Protein AF-A0A2V9QGT8-F1 (afdb_monomer_lite)

Sequence (60 aa):
MRLVIVDPKTHIALWNITEYVRGAIQLGNRDKNFDRAMGTVVARLKSLASAGPTSRNTAN

Structure (mmCIF, N/CA/C/O backbone):
data_AF-A0A2V9QGT8-F1
#
_entry.id   AF-A0A2V9QGT8-F1
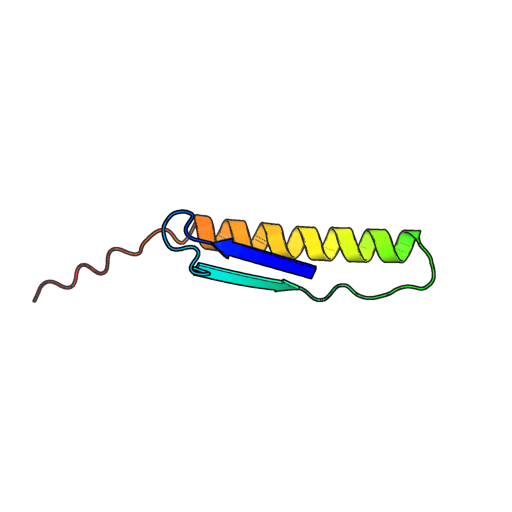#
loop_
_atom_site.group_PDB
_atom_site.id
_atom_site.type_symbol
_atom_site.label_atom_id
_atom_site.label_alt_id
_atom_site.label_comp_id
_atom_site.label_asym_id
_atom_site.label_entity_id
_atom_site.label_seq_id
_atom_site.pdbx_PDB_ins_code
_atom_site.Cartn_x
_atom_site.Cartn_y
_atom_site.Cartn_z
_atom_site.occupancy
_atom_site.B_iso_or_equiv
_atom_site.auth_seq_id
_atom_site.auth_comp_id
_atom_site.auth_asym_id
_atom_site.auth_atom_id
_atom_site.pdbx_PDB_model_num
ATOM 1 N N . MET A 1 1 ? 8.376 -7.802 -2.534 1.00 87.44 1 MET A N 1
ATOM 2 C CA . MET A 1 1 ? 8.459 -6.943 -1.331 1.00 87.44 1 MET A CA 1
ATOM 3 C C . MET A 1 1 ? 7.166 -7.086 -0.542 1.00 87.44 1 MET A C 1
ATOM 5 O O . MET A 1 1 ? 6.125 -7.293 -1.159 1.00 87.44 1 MET A O 1
ATOM 9 N N . ARG A 1 2 ? 7.221 -7.009 0.792 1.00 92.56 2 ARG A N 1
ATOM 10 C CA . ARG A 1 2 ? 6.049 -7.179 1.659 1.00 92.56 2 ARG A CA 1
ATOM 11 C C . ARG A 1 2 ? 6.044 -6.138 2.777 1.00 92.56 2 ARG A C 1
ATOM 13 O O . ARG A 1 2 ? 7.064 -5.965 3.435 1.00 92.56 2 ARG A O 1
ATOM 20 N N . LEU A 1 3 ? 4.894 -5.504 2.994 1.00 93.25 3 LEU A N 1
ATOM 21 C CA . LEU A 1 3 ? 4.596 -4.636 4.133 1.00 93.25 3 LEU A CA 1
ATOM 22 C C . LEU A 1 3 ? 3.404 -5.226 4.893 1.00 93.25 3 LEU A C 1
ATOM 24 O O . LEU A 1 3 ? 2.380 -5.538 4.286 1.00 93.25 3 LEU A O 1
ATOM 28 N N . VAL A 1 4 ? 3.529 -5.366 6.211 1.00 94.06 4 VAL A N 1
ATOM 29 C CA . VAL A 1 4 ? 2.453 -5.858 7.081 1.00 94.06 4 VAL A CA 1
ATOM 30 C C . VAL A 1 4 ? 2.184 -4.817 8.157 1.00 94.06 4 VAL A C 1
ATOM 32 O O . VAL A 1 4 ? 3.110 -4.386 8.838 1.00 94.06 4 VAL A O 1
ATOM 35 N N . ILE A 1 5 ? 0.922 -4.423 8.298 1.00 92.44 5 ILE A N 1
ATOM 36 C CA . ILE A 1 5 ? 0.450 -3.572 9.390 1.00 92.44 5 ILE A CA 1
ATOM 37 C C . ILE A 1 5 ? -0.145 -4.501 10.439 1.00 92.44 5 ILE A C 1
ATOM 39 O O . ILE A 1 5 ? -1.058 -5.271 10.132 1.00 92.44 5 ILE A O 1
ATOM 43 N N . VAL A 1 6 ? 0.383 -4.440 11.656 1.00 95.56 6 VAL A N 1
ATOM 44 C CA . VAL A 1 6 ? -0.036 -5.282 12.779 1.00 95.56 6 VAL A CA 1
ATOM 45 C C . VAL A 1 6 ? -0.599 -4.419 13.898 1.00 95.56 6 VAL A C 1
ATOM 47 O O . VAL A 1 6 ? -0.120 -3.307 14.122 1.00 95.56 6 VAL A O 1
ATOM 50 N N . ASP A 1 7 ? -1.600 -4.930 14.608 1.00 93.19 7 ASP A N 1
ATOM 51 C CA . ASP A 1 7 ? -1.989 -4.355 15.894 1.00 93.19 7 ASP A CA 1
ATOM 52 C C . ASP A 1 7 ? -0.906 -4.688 16.937 1.00 93.19 7 ASP A C 1
ATOM 54 O O . ASP A 1 7 ? -0.660 -5.872 17.180 1.00 93.19 7 ASP A O 1
ATOM 58 N N . PRO A 1 8 ? -0.255 -3.700 17.577 1.00 93.94 8 PRO A N 1
ATOM 59 C CA . PRO A 1 8 ? 0.809 -3.965 18.544 1.00 93.94 8 PRO A CA 1
ATOM 60 C C . PRO A 1 8 ? 0.330 -4.720 19.792 1.00 93.94 8 PRO A C 1
ATOM 62 O O . PRO A 1 8 ? 1.143 -5.345 20.468 1.00 93.94 8 PRO A O 1
ATOM 65 N N . LYS A 1 9 ? -0.969 -4.677 20.125 1.00 95.50 9 LYS A N 1
ATOM 66 C CA . LYS A 1 9 ? -1.496 -5.345 21.322 1.00 95.50 9 LYS A CA 1
ATOM 67 C C . LYS A 1 9 ? -1.739 -6.833 21.085 1.00 95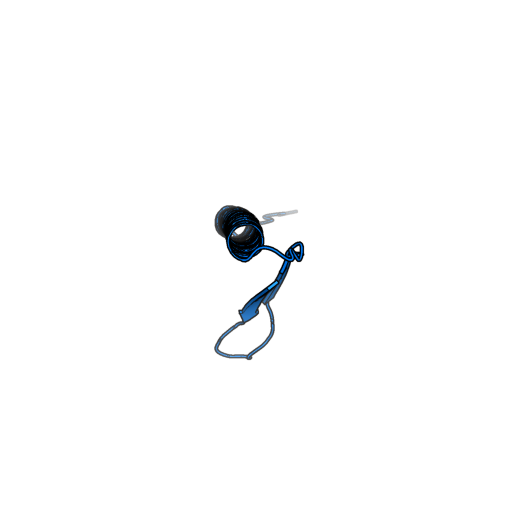.50 9 LYS A C 1
ATOM 69 O O . LYS A 1 9 ? -1.321 -7.665 21.887 1.00 95.50 9 LYS A O 1
ATOM 74 N N . THR A 1 10 ? -2.425 -7.171 20.000 1.00 96.94 10 THR A N 1
ATOM 75 C CA . THR A 1 10 ? -2.801 -8.558 19.683 1.00 96.94 10 THR A CA 1
ATOM 76 C C . THR A 1 10 ? -1.823 -9.255 18.740 1.00 96.94 10 THR A C 1
ATOM 78 O O . THR A 1 10 ? -1.905 -10.469 18.581 1.00 96.94 10 THR A O 1
ATOM 81 N N . HIS A 1 11 ? -0.897 -8.513 18.124 1.00 93.38 11 HIS A N 1
ATOM 82 C CA . HIS A 1 11 ? 0.004 -8.978 17.061 1.00 93.38 11 HIS A CA 1
ATOM 83 C C . HIS A 1 11 ? -0.725 -9.533 15.823 1.00 93.38 11 HIS A C 1
ATOM 85 O O . HIS A 1 11 ? -0.126 -10.211 14.987 1.00 93.38 11 HIS A O 1
ATOM 91 N N . ILE A 1 12 ? -2.017 -9.227 15.671 1.00 95.75 12 ILE A N 1
ATOM 92 C CA . ILE A 1 12 ? -2.816 -9.642 14.518 1.00 95.75 12 ILE A CA 1
ATOM 93 C C . ILE A 1 12 ? -2.479 -8.746 13.323 1.00 95.75 12 ILE A C 1
ATOM 95 O O . ILE A 1 12 ? -2.402 -7.522 13.440 1.00 95.75 12 ILE A O 1
ATOM 99 N N . ALA A 1 13 ? -2.298 -9.361 12.153 1.00 93.50 13 ALA A N 1
ATOM 100 C CA . ALA A 1 13 ? -2.118 -8.640 10.900 1.00 93.50 13 ALA A CA 1
ATOM 101 C C . ALA A 1 13 ? -3.444 -8.009 10.455 1.00 93.50 13 ALA A C 1
ATOM 103 O O . ALA A 1 13 ? -4.398 -8.714 10.134 1.00 93.50 13 ALA A O 1
ATOM 104 N N . LEU A 1 14 ? -3.481 -6.680 10.414 1.00 92.50 14 LEU A N 1
ATOM 105 C CA . LEU A 1 14 ? -4.645 -5.902 9.994 1.00 92.50 14 LEU A CA 1
ATOM 106 C C . LEU A 1 14 ? -4.666 -5.716 8.473 1.00 92.50 14 LEU A C 1
ATOM 108 O O . LEU A 1 14 ? -5.702 -5.868 7.833 1.00 92.50 14 LEU A O 1
ATOM 112 N N . TRP A 1 15 ? -3.500 -5.439 7.884 1.00 92.12 15 TRP A N 1
ATOM 113 C CA . TRP A 1 15 ? -3.334 -5.313 6.436 1.00 92.12 15 TRP A CA 1
ATOM 114 C C . TRP A 1 15 ? -2.019 -5.928 5.977 1.00 92.12 15 TRP A C 1
ATOM 116 O O . TRP A 1 15 ? -0.993 -5.844 6.655 1.00 92.12 15 TRP A O 1
ATOM 126 N N . ASN A 1 16 ? -2.040 -6.510 4.781 1.00 93.69 16 ASN A N 1
ATOM 127 C CA . ASN A 1 16 ? -0.866 -7.076 4.131 1.00 93.69 16 ASN A CA 1
ATOM 128 C C . ASN A 1 16 ? -0.782 -6.542 2.699 1.00 93.69 16 ASN A C 1
ATOM 130 O O . ASN A 1 16 ? -1.661 -6.806 1.880 1.00 93.69 16 ASN A O 1
ATOM 134 N N . ILE A 1 17 ? 0.277 -5.794 2.398 1.00 92.62 17 ILE A N 1
ATOM 135 C CA . ILE A 1 17 ? 0.551 -5.258 1.066 1.00 92.62 17 ILE A CA 1
ATOM 136 C C . ILE A 1 17 ? 1.733 -6.033 0.496 1.00 92.62 17 ILE A C 1
ATOM 138 O O . ILE A 1 17 ? 2.868 -5.917 0.964 1.00 92.62 17 ILE A O 1
ATOM 142 N N . THR A 1 18 ? 1.459 -6.828 -0.534 1.00 92.88 18 THR A N 1
ATOM 143 C CA . THR A 1 18 ? 2.486 -7.550 -1.289 1.00 92.88 18 THR A CA 1
ATOM 144 C C . THR A 1 18 ? 2.643 -6.896 -2.650 1.00 92.88 18 THR A C 1
ATOM 146 O O . THR A 1 18 ? 1.663 -6.710 -3.366 1.00 92.88 18 THR A O 1
ATOM 149 N N . GLU A 1 19 ? 3.878 -6.537 -2.991 1.00 92.12 19 GLU A N 1
ATOM 150 C CA . GLU A 1 19 ? 4.207 -5.924 -4.274 1.00 92.12 19 GLU A CA 1
ATOM 151 C C . GLU A 1 19 ? 5.322 -6.709 -4.959 1.00 92.12 19 GLU A C 1
ATOM 153 O O . GLU A 1 19 ? 6.329 -7.092 -4.339 1.00 92.12 19 GLU A O 1
ATOM 158 N N . TYR A 1 20 ? 5.128 -6.958 -6.250 1.00 92.88 20 TYR A N 1
ATOM 159 C CA . TYR A 1 20 ? 6.104 -7.652 -7.068 1.00 92.88 20 TYR A CA 1
ATOM 160 C C . TYR A 1 20 ? 7.244 -6.697 -7.429 1.00 92.88 20 TYR A C 1
ATOM 162 O O . TYR A 1 20 ? 7.023 -5.607 -7.946 1.00 92.88 20 TYR A O 1
ATOM 170 N N . VAL A 1 21 ? 8.482 -7.121 -7.177 1.00 90.25 21 VAL A N 1
ATOM 171 C CA . VAL A 1 21 ? 9.670 -6.380 -7.611 1.00 90.25 21 VAL A CA 1
ATOM 172 C C . VAL A 1 21 ? 10.249 -7.124 -8.800 1.00 90.25 21 VAL A C 1
ATOM 174 O O . VAL A 1 21 ? 10.667 -8.275 -8.669 1.00 90.25 21 VAL A O 1
ATOM 177 N N . ARG A 1 22 ? 10.273 -6.477 -9.966 1.00 87.06 22 ARG A N 1
ATOM 178 C CA . ARG A 1 22 ? 10.842 -7.089 -11.165 1.00 87.06 22 ARG A CA 1
ATOM 179 C C . ARG A 1 22 ? 12.353 -7.246 -11.002 1.00 87.06 22 ARG A C 1
ATOM 181 O O . ARG A 1 22 ? 13.064 -6.265 -10.786 1.00 87.06 22 ARG A O 1
ATOM 188 N N . GLY A 1 23 ? 12.843 -8.474 -11.145 1.00 83.94 23 GLY A N 1
ATOM 189 C CA . GLY A 1 23 ? 14.279 -8.746 -11.183 1.00 83.94 23 GLY A CA 1
ATOM 190 C C . GLY A 1 23 ? 14.949 -8.100 -12.400 1.00 83.94 23 GLY A C 1
ATOM 191 O O . GLY A 1 23 ? 14.322 -7.918 -13.444 1.00 83.94 23 GLY A O 1
ATOM 192 N N . ALA A 1 24 ? 16.226 -7.750 -12.266 1.00 82.25 24 ALA A N 1
ATOM 193 C CA . ALA A 1 24 ? 17.062 -7.286 -13.368 1.00 82.25 24 ALA A CA 1
ATOM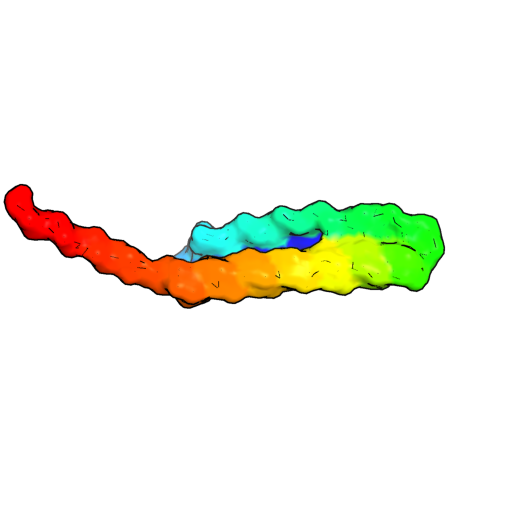 194 C C . ALA A 1 24 ? 18.520 -7.709 -13.137 1.00 82.25 24 ALA A C 1
ATOM 196 O O . ALA A 1 24 ? 18.972 -7.742 -11.993 1.00 82.25 24 A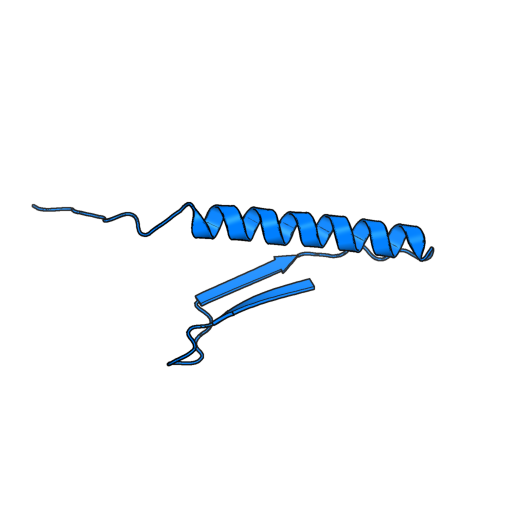LA A O 1
ATOM 197 N N . ILE A 1 25 ? 19.239 -8.018 -14.224 1.00 82.50 25 ILE A N 1
ATOM 198 C CA . ILE A 1 25 ? 20.660 -8.411 -14.183 1.00 82.50 25 ILE A CA 1
ATOM 199 C C . ILE A 1 25 ? 21.532 -7.204 -13.816 1.00 82.50 25 ILE A C 1
ATOM 201 O O . ILE A 1 25 ? 22.404 -7.291 -12.958 1.00 82.50 25 ILE A O 1
ATOM 205 N N . GLN A 1 26 ? 21.275 -6.054 -14.445 1.00 89.00 26 GLN A N 1
ATOM 206 C CA . GLN A 1 26 ? 21.997 -4.822 -14.153 1.00 89.00 26 GLN A CA 1
ATOM 207 C C . GLN A 1 26 ? 21.499 -4.207 -12.842 1.00 89.00 26 GLN A C 1
ATOM 209 O O . GLN A 1 26 ? 20.306 -3.924 -12.700 1.00 89.00 26 GLN A O 1
ATOM 214 N N . LEU A 1 27 ? 22.431 -3.935 -11.924 1.00 84.31 27 LEU A N 1
ATOM 215 C CA . LEU A 1 27 ? 22.156 -3.371 -10.601 1.00 84.31 27 LEU A CA 1
ATOM 216 C C . LEU A 1 27 ? 21.290 -2.104 -10.665 1.00 84.31 27 LEU A C 1
ATOM 218 O O . LEU A 1 27 ? 20.232 -2.060 -10.050 1.00 84.31 27 LEU A O 1
ATOM 222 N N . GLY A 1 28 ? 21.650 -1.136 -11.513 1.00 87.25 28 GLY A N 1
ATOM 223 C CA . GLY A 1 28 ? 20.882 0.109 -11.635 1.00 87.25 28 GLY A CA 1
ATOM 224 C C . GLY A 1 28 ? 19.430 -0.083 -12.096 1.00 87.25 28 GLY A C 1
ATOM 225 O O . GLY A 1 28 ? 18.561 0.708 -11.742 1.00 87.25 28 GLY A O 1
ATOM 226 N N . ASN A 1 29 ? 19.129 -1.145 -12.851 1.00 87.94 29 ASN A N 1
ATOM 227 C CA . ASN A 1 29 ? 17.748 -1.465 -13.229 1.00 87.94 29 ASN A CA 1
ATOM 228 C C . ASN A 1 29 ? 17.005 -2.178 -12.095 1.00 87.94 29 ASN A C 1
ATOM 230 O O . ASN A 1 29 ? 15.802 -1.982 -11.935 1.00 87.94 29 ASN A O 1
ATOM 234 N N . ARG A 1 30 ? 17.715 -2.977 -11.293 1.00 88.56 30 ARG A N 1
ATOM 235 C CA . ARG A 1 30 ? 17.162 -3.612 -10.094 1.00 88.56 30 ARG A CA 1
ATOM 236 C C . ARG A 1 30 ? 16.748 -2.560 -9.067 1.00 88.56 30 ARG A C 1
ATOM 238 O O . ARG A 1 30 ? 15.640 -2.651 -8.547 1.00 88.56 30 ARG A O 1
ATOM 245 N N . ASP A 1 31 ? 17.583 -1.548 -8.856 1.00 92.31 31 ASP A N 1
ATOM 246 C CA . ASP A 1 31 ? 17.317 -0.472 -7.897 1.00 92.31 31 ASP A CA 1
ATOM 247 C C . ASP A 1 31 ? 16.115 0.370 -8.345 1.00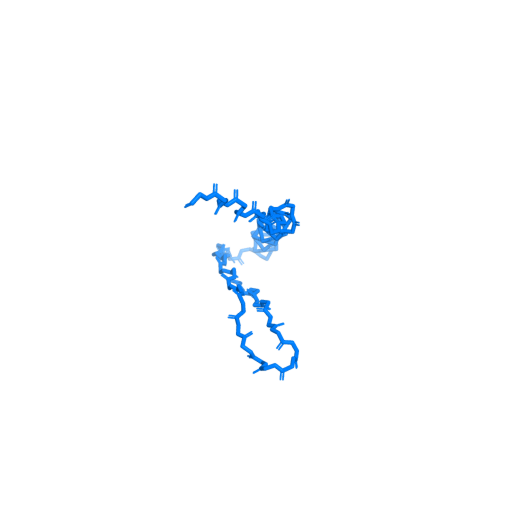 92.31 31 ASP A C 1
ATOM 249 O O . ASP A 1 31 ? 15.158 0.531 -7.595 1.00 92.31 31 ASP A O 1
ATOM 253 N N . LYS A 1 32 ? 16.050 0.751 -9.629 1.00 93.38 32 LYS A N 1
ATOM 254 C CA . LYS A 1 32 ? 14.867 1.429 -10.197 1.00 93.38 32 LYS A CA 1
ATOM 255 C C . LYS A 1 32 ? 13.578 0.614 -10.052 1.00 93.38 32 LYS A C 1
ATOM 257 O O . LYS A 1 32 ? 12.511 1.175 -9.796 1.00 93.38 32 LYS A O 1
ATOM 262 N N . ASN A 1 33 ? 13.647 -0.704 -10.248 1.00 91.56 33 ASN A N 1
ATOM 263 C CA . ASN A 1 33 ? 12.486 -1.580 -10.080 1.00 91.56 33 ASN A CA 1
ATOM 264 C C . ASN A 1 33 ? 12.053 -1.662 -8.613 1.00 91.56 33 ASN A C 1
ATOM 266 O O . ASN A 1 33 ? 10.852 -1.723 -8.337 1.00 91.56 33 ASN A O 1
ATOM 270 N N . PHE A 1 34 ? 13.010 -1.647 -7.685 1.00 93.31 34 PHE A N 1
ATOM 271 C CA . PHE A 1 34 ? 12.736 -1.598 -6.255 1.00 93.31 34 PHE A CA 1
ATOM 272 C C . PHE A 1 34 ? 12.081 -0.272 -5.858 1.00 93.31 34 PHE A C 1
ATOM 274 O O . PHE A 1 34 ? 11.015 -0.292 -5.244 1.00 93.31 34 PHE A O 1
ATOM 281 N N . ASP A 1 35 ? 12.641 0.861 -6.282 1.00 94.94 35 ASP A N 1
ATOM 282 C CA . ASP A 1 35 ? 12.102 2.194 -5.984 1.00 94.94 35 ASP A CA 1
ATOM 283 C C . ASP A 1 35 ? 10.672 2.351 -6.501 1.00 94.94 35 ASP A C 1
ATOM 285 O O . ASP A 1 35 ? 9.792 2.859 -5.802 1.00 94.94 35 ASP A O 1
ATOM 289 N N . ARG A 1 36 ? 10.400 1.841 -7.708 1.00 94.69 36 ARG A N 1
ATOM 290 C CA . ARG A 1 36 ? 9.047 1.829 -8.271 1.00 94.69 36 ARG A CA 1
ATOM 291 C C . ARG A 1 36 ? 8.086 1.020 -7.403 1.00 94.69 36 ARG A C 1
ATOM 293 O O . ARG A 1 36 ? 7.004 1.510 -7.087 1.00 94.69 36 ARG A O 1
ATOM 300 N N . ALA A 1 37 ? 8.477 -0.191 -7.007 1.00 94.12 37 ALA A N 1
ATOM 301 C CA . ALA A 1 37 ? 7.650 -1.034 -6.151 1.00 94.12 37 ALA A CA 1
ATOM 302 C C . ALA A 1 37 ? 7.415 -0.387 -4.772 1.00 94.12 37 ALA A C 1
ATOM 304 O O . ALA A 1 37 ? 6.302 -0.447 -4.246 1.00 94.12 37 ALA A O 1
ATOM 305 N N . MET A 1 38 ? 8.427 0.277 -4.204 1.00 95.25 38 MET A N 1
ATOM 306 C CA . MET A 1 38 ? 8.298 1.037 -2.958 1.00 95.25 38 MET A CA 1
ATOM 307 C C . MET A 1 38 ? 7.297 2.185 -3.105 1.00 95.25 38 MET A C 1
ATOM 309 O O . MET A 1 38 ? 6.396 2.331 -2.276 1.00 95.25 38 MET A O 1
ATOM 313 N N . GLY A 1 39 ? 7.381 2.943 -4.201 1.00 95.69 39 GLY A N 1
ATOM 314 C CA . GLY A 1 39 ? 6.412 3.988 -4.529 1.00 95.69 39 GLY A CA 1
ATOM 315 C C . GLY A 1 39 ? 4.977 3.459 -4.591 1.00 95.69 39 GLY A C 1
ATOM 316 O O . GLY A 1 39 ? 4.068 4.075 -4.031 1.00 95.69 39 GLY A O 1
ATOM 317 N N . THR A 1 40 ? 4.767 2.282 -5.191 1.00 94.94 40 THR A N 1
ATOM 318 C CA . THR A 1 40 ? 3.451 1.625 -5.237 1.00 94.94 40 THR A CA 1
ATOM 319 C C . THR A 1 40 ? 2.943 1.236 -3.848 1.00 94.94 40 THR A C 1
ATOM 321 O O . THR A 1 40 ? 1.775 1.481 -3.538 1.00 94.94 40 THR A O 1
ATOM 324 N N . VAL A 1 41 ? 3.797 0.676 -2.986 1.00 94.69 41 VAL A N 1
ATOM 325 C CA . VAL A 1 41 ? 3.407 0.326 -1.609 1.00 94.69 41 VAL A CA 1
ATOM 326 C C . VAL A 1 41 ? 3.029 1.566 -0.803 1.00 94.69 41 VAL A C 1
ATOM 328 O O . VAL A 1 41 ? 1.980 1.568 -0.161 1.00 94.69 41 VAL A O 1
ATOM 331 N N . VAL A 1 42 ? 3.822 2.638 -0.878 1.00 94.44 42 VAL A N 1
ATOM 332 C CA . VAL A 1 42 ? 3.530 3.899 -0.176 1.00 94.44 42 VAL A CA 1
ATOM 333 C C . VAL A 1 42 ? 2.233 4.530 -0.682 1.00 94.44 42 VAL A C 1
ATOM 335 O O . VAL A 1 42 ? 1.437 5.014 0.120 1.00 94.44 42 VAL A O 1
ATOM 338 N N . ALA A 1 43 ? 1.979 4.504 -1.992 1.00 93.62 43 ALA A N 1
ATOM 339 C CA . ALA A 1 43 ? 0.731 5.014 -2.553 1.00 93.62 43 ALA A CA 1
ATOM 340 C C . ALA A 1 43 ? -0.488 4.245 -2.017 1.00 93.62 43 ALA A C 1
ATOM 342 O O . ALA A 1 43 ? -1.449 4.864 -1.564 1.00 93.62 43 ALA A O 1
ATOM 343 N N . ARG A 1 44 ? -0.420 2.907 -1.977 1.00 91.06 44 ARG A N 1
ATOM 344 C CA . ARG A 1 44 ? -1.488 2.072 -1.398 1.00 91.06 44 ARG A CA 1
ATOM 345 C C . ARG A 1 44 ? -1.679 2.327 0.093 1.00 91.06 44 ARG A C 1
ATOM 347 O O . ARG A 1 44 ? -2.814 2.385 0.556 1.00 91.06 44 ARG A O 1
ATOM 354 N N . LEU A 1 45 ? -0.589 2.520 0.835 1.00 91.62 45 LEU A N 1
ATOM 355 C CA . LEU A 1 45 ? -0.658 2.857 2.254 1.00 91.62 45 LEU A CA 1
ATOM 356 C C . LEU A 1 45 ? -1.367 4.197 2.482 1.00 91.62 45 LEU A C 1
ATOM 358 O O . LEU A 1 45 ? -2.220 4.291 3.359 1.00 91.62 45 LEU A O 1
ATOM 362 N N . LYS A 1 46 ? -1.064 5.216 1.668 1.00 92.00 46 LYS A N 1
ATOM 363 C CA . LYS A 1 46 ? -1.760 6.510 1.723 1.00 92.00 46 LYS A CA 1
ATOM 364 C C . LYS A 1 46 ? -3.255 6.345 1.470 1.00 92.00 46 LYS A C 1
ATOM 366 O O . LYS A 1 46 ? -4.047 6.878 2.233 1.00 92.00 46 LYS A O 1
ATOM 371 N N . SER A 1 47 ? -3.643 5.559 0.464 1.00 90.06 47 SER A N 1
ATOM 372 C CA . SER A 1 47 ? -5.058 5.277 0.197 1.00 90.06 47 SER A CA 1
ATOM 373 C C . SER A 1 47 ? -5.753 4.597 1.380 1.00 90.06 47 SER A C 1
ATOM 375 O O . SER A 1 47 ? -6.864 4.987 1.722 1.00 90.06 47 SER A O 1
ATOM 377 N N . LEU A 1 48 ? -5.098 3.633 2.038 1.00 87.69 48 LEU A N 1
ATOM 378 C CA . LEU A 1 48 ? -5.633 2.989 3.244 1.00 87.69 48 LEU A CA 1
ATOM 379 C C . LEU A 1 48 ? -5.786 3.978 4.407 1.00 87.69 48 LEU A C 1
ATOM 381 O O . LEU A 1 48 ? -6.805 3.961 5.087 1.00 87.69 48 LEU A O 1
ATOM 385 N N . ALA A 1 49 ? -4.804 4.857 4.611 1.00 87.44 49 ALA A N 1
ATOM 386 C CA . ALA A 1 49 ? -4.846 5.869 5.665 1.00 87.44 49 ALA A CA 1
ATOM 387 C C . ALA A 1 49 ? -5.911 6.951 5.411 1.00 87.44 49 ALA A C 1
ATOM 389 O O . ALA A 1 49 ? -6.513 7.458 6.354 1.00 87.44 49 ALA A O 1
ATOM 3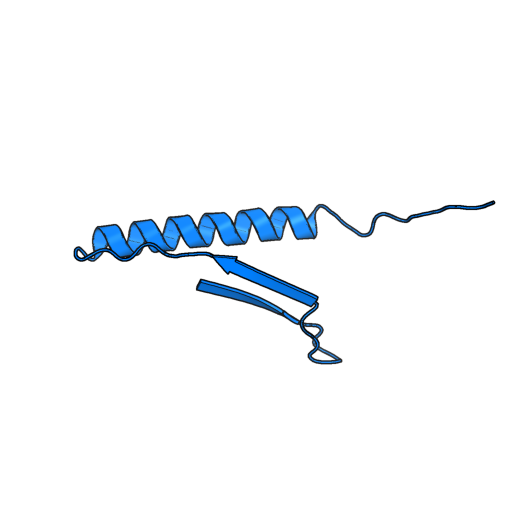90 N N . SER A 1 50 ? -6.159 7.305 4.147 1.00 87.44 50 SER A N 1
ATOM 391 C CA . SER A 1 50 ? -7.186 8.281 3.764 1.00 87.44 50 SER A CA 1
ATOM 392 C C . SER A 1 50 ? -8.602 7.703 3.781 1.00 87.44 50 SER A C 1
ATOM 394 O O . SER A 1 50 ? -9.554 8.450 3.982 1.00 87.44 50 SER A O 1
ATOM 396 N N . ALA A 1 51 ? -8.758 6.389 3.613 1.00 72.62 51 ALA A N 1
ATOM 397 C CA . ALA A 1 51 ? -10.042 5.693 3.671 1.00 72.62 51 ALA A CA 1
ATOM 398 C C . ALA A 1 51 ? -10.510 5.436 5.118 1.00 72.62 51 ALA A C 1
ATOM 400 O O . ALA A 1 51 ? -11.015 4.354 5.407 1.00 72.62 51 ALA A O 1
ATOM 401 N N . GLY A 1 52 ? -10.314 6.411 6.021 1.00 62.84 52 GLY A N 1
ATOM 402 C CA . GLY A 1 52 ? -10.648 6.324 7.448 1.00 62.84 52 GLY A CA 1
ATOM 403 C C . GLY A 1 52 ? -12.037 5.723 7.708 1.00 62.84 52 GLY A C 1
ATOM 404 O O . GLY A 1 52 ? -12.876 5.719 6.804 1.00 62.84 52 GLY A O 1
ATOM 405 N N . PRO A 1 53 ? -12.290 5.188 8.920 1.00 54.09 53 PRO A N 1
ATOM 406 C CA . PRO A 1 53 ? -13.453 4.355 9.203 1.00 54.09 53 PRO A CA 1
ATOM 407 C C . PRO A 1 53 ? -14.714 5.025 8.671 1.00 54.09 53 PRO A C 1
ATOM 409 O O . PRO A 1 53 ? -15.154 6.055 9.179 1.00 54.09 53 PRO A O 1
ATOM 412 N N . THR A 1 54 ? -15.274 4.452 7.604 1.00 51.44 54 THR A N 1
ATOM 413 C CA . THR A 1 54 ? -16.584 4.865 7.124 1.00 51.44 54 THR A CA 1
ATOM 414 C C . THR A 1 54 ? -17.541 4.514 8.248 1.00 51.44 54 THR A C 1
ATOM 416 O O . THR A 1 54 ? -17.836 3.338 8.464 1.00 51.44 54 THR A O 1
ATOM 419 N N . SER A 1 55 ? -17.966 5.516 9.017 1.00 48.53 55 SER A N 1
ATOM 420 C CA . SER A 1 55 ? -19.046 5.355 9.979 1.00 48.53 55 SER A CA 1
ATOM 421 C C . SER A 1 55 ? -20.281 4.938 9.191 1.00 48.53 55 SER A C 1
ATOM 423 O O . SER A 1 55 ? -20.951 5.760 8.566 1.00 48.53 55 SER A O 1
ATOM 425 N N . ARG A 1 56 ? -20.550 3.631 9.146 1.00 51.44 56 ARG A N 1
ATOM 426 C CA . ARG A 1 56 ? -21.816 3.097 8.660 1.00 51.44 56 ARG A CA 1
ATOM 427 C C . ARG A 1 56 ? -22.841 3.350 9.761 1.00 51.44 56 ARG A C 1
ATOM 429 O O . ARG A 1 56 ? -23.126 2.470 10.564 1.00 51.44 56 ARG A O 1
ATOM 436 N N . ASN A 1 57 ? -23.351 4.577 9.819 1.00 52.12 57 ASN A N 1
ATOM 437 C CA . ASN A 1 57 ? -24.536 4.896 10.598 1.00 52.12 57 ASN A CA 1
ATOM 438 C C . ASN A 1 57 ? -25.769 4.496 9.779 1.00 52.12 57 ASN A C 1
ATOM 440 O O . ASN A 1 57 ? -26.277 5.279 8.982 1.00 52.12 57 ASN A O 1
ATOM 444 N N . THR A 1 58 ? -26.210 3.252 9.937 1.00 47.94 58 THR A N 1
ATOM 445 C CA . THR A 1 58 ? -27.560 2.833 9.545 1.00 47.94 58 THR A CA 1
ATOM 446 C C . THR A 1 58 ? -28.386 2.713 10.813 1.00 47.94 58 THR A C 1
ATOM 448 O O . THR A 1 58 ? -28.426 1.659 11.441 1.00 47.94 58 THR A O 1
ATOM 451 N N . ALA A 1 59 ? -29.000 3.830 11.192 1.00 49.19 59 ALA A N 1
ATOM 452 C CA . ALA A 1 59 ? -30.216 3.837 11.982 1.00 49.19 59 ALA A CA 1
ATOM 453 C C . ALA A 1 59 ? -31.379 3.469 11.050 1.00 49.19 59 ALA A C 1
ATOM 455 O O . ALA A 1 59 ? -31.616 4.201 10.088 1.00 49.19 59 ALA A O 1
ATOM 456 N N . ASN A 1 60 ? -32.036 2.335 11.304 1.00 50.75 60 ASN A N 1
ATOM 457 C CA . ASN A 1 60 ? -33.490 2.140 11.211 1.00 50.75 60 ASN A CA 1
ATOM 458 C C . ASN A 1 60 ? -33.847 0.759 11.772 1.00 50.75 60 ASN A C 1
ATOM 460 O O . ASN A 1 60 ? -33.388 -0.239 11.171 1.00 50.75 60 ASN A O 1
#

Foldseek 3Di:
DKDFDADPPVRDTPDIDDFDQDDDPDPVVSVVSVVVRVVVVVVVVVVVVVCPDPPPPDDD

pLDDT: mean 85.34, std 14.66, range [47.94, 96.94]

Secondary structure (DSSP, 8-state):
-EEEEE-TTT--EEEEEE------SSHHHHHHHHHHHHHHHHHHHHHHHHS---------

Radius of gyration: 16.62 Å; chains: 1; bounding box: 56×18×36 Å